Protein AF-A0A3A0AZA6-F1 (afdb_monomer_lite)

Radius of gyration: 46.05 Å; chains: 1; bounding box: 75×21×141 Å

pLDDT: mean 77.65, std 16.54, range [40.5, 95.5]

Foldseek 3Di:
DDDDDDDDDDDPDPPVVVVVCVVVVVVVVVVVVVVVVVVVVVVVVVVVVVVVVVVVVVVVVVVVVVVVVVVVVVVVVVVVPDDPDPVVVVLVVVLVVVLVVLVVCVVVVVDDPVRNVVVNVVSVVD

Sequence (126 aa):
MMRRRTPPRAGRGVVGTVARTAVIAGTATAVSAGVSNSMQAKAQAQQQAQAAKAQQQAEFLEMQQQVAALQAQQAQAAVAAEPAPAAAAGGAADMLAQLAQLGELRAAGILSDAEFEAAKARILAG

Secondary structure (DSSP, 8-state):
-----PPPPPP--THHHHHHHHHHHHHHHHHHHHHHHHHHHHHHHHHHHHHHHHHHHHHHHHHHHHHHHHHHHHHHHHHHS--S-THHHHHHHHHHHHHHHHHHHHHTTSS-HHHHHHHHHHHHH-

Structure (mmCIF, N/CA/C/O backbone):
data_AF-A0A3A0AZA6-F1
#
_entry.id   AF-A0A3A0AZA6-F1
#
loop_
_atom_site.group_PDB
_atom_site.id
_atom_site.type_symbol
_atom_site.label_atom_id
_atom_site.label_alt_id
_atom_site.label_comp_id
_atom_site.label_asym_id
_atom_site.label_entity_id
_atom_site.label_seq_id
_atom_site.pdbx_PDB_ins_code
_atom_site.Cartn_x
_atom_site.Cartn_y
_atom_site.Cartn_z
_atom_site.occupancy
_atom_site.B_iso_or_equiv
_atom_site.auth_seq_id
_atom_site.auth_comp_id
_atom_site.auth_asym_id
_atom_site.auth_atom_id
_atom_site.pdbx_PDB_model_num
ATOM 1 N N . MET A 1 1 ? -33.677 9.578 108.300 1.00 45.69 1 MET A N 1
ATOM 2 C CA . MET A 1 1 ? -33.930 8.540 107.273 1.00 45.69 1 MET A CA 1
ATOM 3 C C . MET A 1 1 ? -34.866 9.108 106.209 1.00 45.69 1 MET A C 1
ATOM 5 O O . MET A 1 1 ? -35.768 9.834 106.589 1.00 45.69 1 MET A O 1
ATOM 9 N N . MET A 1 2 ? -34.658 8.721 104.937 1.00 40.50 2 MET A N 1
ATOM 10 C CA . MET A 1 2 ? -35.552 8.888 103.762 1.00 40.50 2 MET A CA 1
ATOM 11 C C . MET A 1 2 ? -35.642 10.292 103.129 1.00 40.50 2 MET A C 1
ATOM 13 O O . MET A 1 2 ? -35.790 11.271 103.834 1.00 40.50 2 MET A O 1
ATOM 17 N N . ARG A 1 3 ? -35.652 10.503 101.805 1.00 57.97 3 ARG A N 1
ATOM 18 C CA . ARG A 1 3 ? -35.223 9.771 100.592 1.00 57.97 3 ARG A CA 1
ATOM 19 C C . ARG A 1 3 ? -35.385 10.784 99.435 1.00 57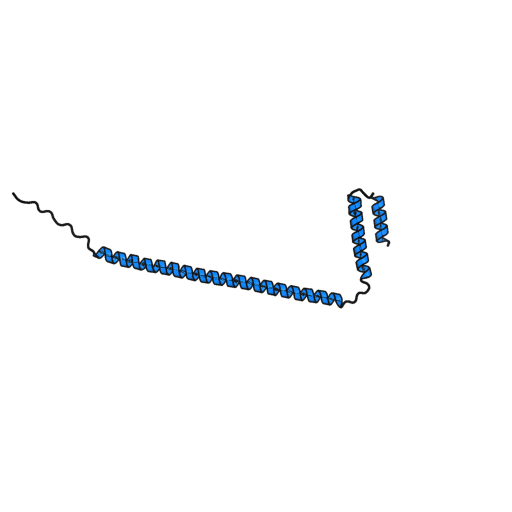.97 3 ARG A C 1
ATOM 21 O O . ARG A 1 3 ? -36.397 11.472 99.366 1.00 57.97 3 ARG A O 1
ATOM 28 N N . ARG A 1 4 ? -34.397 10.869 98.539 1.00 67.62 4 ARG A N 1
ATOM 29 C CA . ARG A 1 4 ? -34.396 11.704 97.318 1.00 67.62 4 ARG A CA 1
ATOM 30 C C . ARG A 1 4 ? -35.530 11.299 96.359 1.00 67.62 4 ARG A C 1
ATOM 32 O O . ARG A 1 4 ? -35.795 10.106 96.221 1.00 67.62 4 ARG A O 1
ATOM 39 N N . ARG A 1 5 ? -36.124 12.257 95.634 1.00 65.75 5 ARG A N 1
ATOM 40 C CA . ARG A 1 5 ? -36.908 11.998 94.409 1.00 65.75 5 ARG A CA 1
ATOM 41 C C . ARG A 1 5 ? -36.337 12.810 93.241 1.00 65.75 5 ARG A C 1
ATOM 43 O O . ARG A 1 5 ? -36.285 14.032 93.297 1.00 65.75 5 ARG A O 1
ATOM 50 N N . THR A 1 6 ? -35.898 12.096 92.211 1.00 73.31 6 THR A N 1
ATOM 51 C CA . THR A 1 6 ? -35.416 12.586 90.908 1.00 73.31 6 THR A CA 1
ATOM 52 C C . THR A 1 6 ? -36.540 12.402 89.872 1.00 73.31 6 THR A C 1
ATOM 54 O O . THR A 1 6 ? -37.227 11.382 89.960 1.00 73.31 6 THR A O 1
ATOM 57 N N . PRO A 1 7 ? -36.757 13.309 88.897 1.00 68.31 7 PRO A N 1
ATOM 58 C CA . PRO A 1 7 ? -37.737 13.093 87.827 1.00 68.31 7 PRO A CA 1
ATOM 59 C C . PRO A 1 7 ? -37.213 12.142 86.723 1.00 68.31 7 PRO A C 1
ATOM 61 O O . PRO A 1 7 ? -35.998 12.052 86.518 1.00 68.31 7 PRO A O 1
ATOM 64 N N . PRO A 1 8 ? -38.100 11.428 85.999 1.00 65.62 8 PRO A N 1
ATOM 65 C CA . PRO A 1 8 ? -37.713 10.458 84.975 1.00 65.62 8 PRO A CA 1
ATOM 66 C C . PRO A 1 8 ? -37.320 11.118 83.643 1.00 65.62 8 PRO A C 1
ATOM 68 O O . PRO A 1 8 ? -37.883 12.129 83.228 1.00 65.62 8 PRO A O 1
ATOM 71 N N . ARG A 1 9 ? -36.365 10.496 82.941 1.00 61.00 9 ARG A N 1
ATOM 72 C CA . ARG A 1 9 ? -36.003 10.808 81.551 1.00 61.00 9 ARG A CA 1
ATOM 73 C C . ARG A 1 9 ? -37.035 10.183 80.609 1.00 61.00 9 ARG A C 1
ATOM 75 O O . ARG A 1 9 ? -37.220 8.968 80.629 1.00 61.00 9 ARG A O 1
ATOM 82 N N . ALA A 1 10 ? -37.675 11.006 79.783 1.00 57.69 10 ALA A N 1
ATOM 83 C CA . ALA A 1 10 ? -38.560 10.561 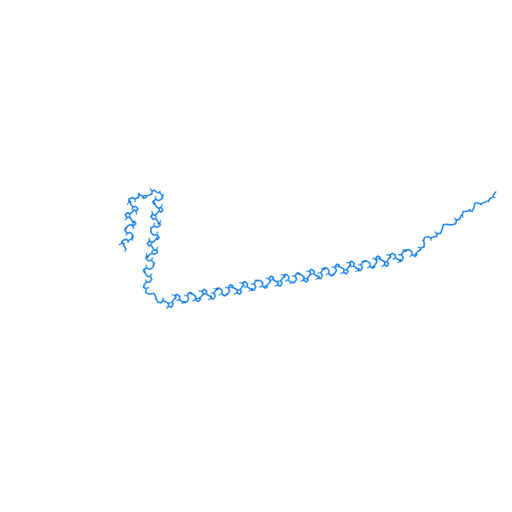78.713 1.00 57.69 10 ALA A CA 1
ATOM 84 C C . ALA A 1 10 ? -37.783 9.698 77.702 1.00 57.69 10 ALA A C 1
ATOM 86 O O . ALA A 1 10 ? -36.731 10.094 77.196 1.00 57.69 10 ALA A O 1
ATOM 87 N N . GLY A 1 11 ? -38.293 8.492 77.454 1.00 56.34 11 GLY A N 1
ATOM 88 C CA . GLY A 1 11 ? -37.700 7.512 76.556 1.00 56.34 11 GLY A CA 1
ATOM 89 C C . GLY A 1 11 ? -37.716 7.989 75.107 1.00 56.34 11 GLY A C 1
ATOM 90 O O . GLY A 1 11 ? -38.750 8.366 74.560 1.00 56.34 11 GLY A O 1
ATOM 91 N N . ARG A 1 12 ? -36.546 7.935 74.476 1.00 59.47 12 ARG A N 1
ATOM 92 C CA . ARG A 1 12 ? -36.351 8.104 73.038 1.00 59.47 12 ARG A CA 1
ATOM 93 C C . ARG A 1 12 ? -36.979 6.896 72.339 1.00 59.47 12 ARG A C 1
ATOM 95 O O . ARG A 1 12 ? -36.411 5.809 72.328 1.00 59.47 12 ARG A O 1
ATOM 102 N N . GLY A 1 13 ? -38.208 7.100 71.875 1.00 58.75 13 GLY A N 1
ATOM 103 C CA . GLY A 1 13 ? -39.099 6.064 71.377 1.00 58.75 13 GLY A CA 1
ATOM 104 C C . GLY A 1 13 ? -38.626 5.393 70.089 1.00 58.75 13 GLY A C 1
ATOM 105 O O . GLY A 1 13 ? -38.034 6.003 69.198 1.00 58.75 13 GLY A O 1
ATOM 106 N N . VAL A 1 14 ? -39.002 4.125 69.991 1.00 61.03 14 VAL A N 1
ATOM 107 C CA . VAL A 1 14 ? -38.842 3.174 68.878 1.00 61.03 14 VAL A CA 1
ATOM 108 C C . VAL A 1 14 ? -39.467 3.652 67.550 1.00 61.03 14 VAL A C 1
ATOM 110 O O . VAL A 1 14 ? -39.321 3.014 66.516 1.00 61.03 14 VAL A O 1
ATOM 113 N N .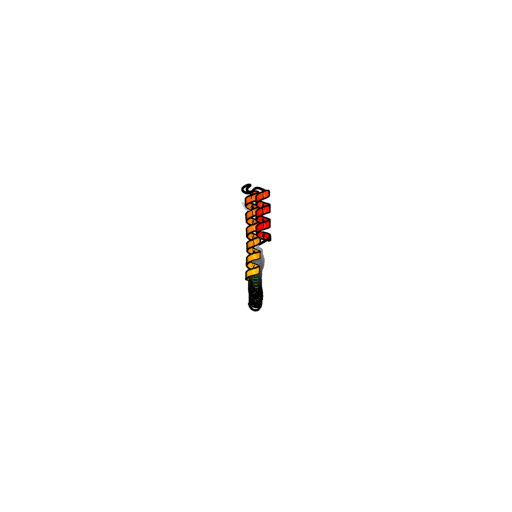 VAL A 1 15 ? -40.140 4.805 67.545 1.00 58.34 15 VAL A N 1
ATOM 114 C CA . VAL A 1 15 ? -40.747 5.426 66.356 1.00 58.34 15 VAL A CA 1
ATOM 115 C C . VAL A 1 15 ? -39.679 5.986 65.402 1.00 58.34 15 VAL A C 1
ATOM 117 O O . VAL A 1 15 ? -39.861 5.972 64.187 1.00 58.34 15 VAL A O 1
ATOM 120 N N . GLY A 1 16 ? -38.517 6.408 65.917 1.00 54.28 16 GLY A N 1
ATOM 121 C CA . GLY A 1 16 ? -37.433 6.941 65.080 1.00 54.28 16 GLY A CA 1
ATOM 122 C C . GLY A 1 16 ? -36.702 5.894 64.227 1.00 54.28 16 GLY A C 1
ATOM 123 O O . GLY A 1 16 ? -36.062 6.247 63.238 1.00 54.28 16 GLY A O 1
ATOM 124 N N . THR A 1 17 ? -36.778 4.609 64.585 1.00 59.91 17 THR A N 1
ATOM 125 C CA . THR A 1 17 ? -36.049 3.535 63.891 1.00 59.91 17 THR A CA 1
ATOM 126 C C . THR A 1 17 ? -36.798 2.998 62.674 1.00 59.91 17 THR A C 1
ATOM 128 O O . THR A 1 17 ? -36.154 2.700 61.674 1.00 59.91 17 THR A O 1
ATOM 131 N N . VAL A 1 18 ? -38.134 2.953 62.706 1.00 58.56 18 VAL A N 1
ATOM 132 C CA . VAL A 1 18 ? -38.951 2.432 61.589 1.00 58.56 18 VAL A CA 1
ATOM 133 C C . VAL A 1 18 ? -39.038 3.425 60.418 1.00 58.56 18 VAL A C 1
ATOM 135 O O . VAL A 1 18 ? -39.036 3.029 59.256 1.00 58.56 18 VAL A O 1
ATOM 138 N N . ALA A 1 19 ? -39.028 4.733 60.702 1.00 57.25 19 ALA A N 1
ATOM 139 C CA . ALA A 1 19 ? -38.977 5.767 59.664 1.00 57.25 19 ALA A CA 1
ATOM 140 C C . ALA A 1 19 ? -37.626 5.792 58.919 1.00 57.25 19 ALA A C 1
ATOM 142 O O . ALA A 1 19 ? -37.583 6.036 57.713 1.00 57.25 19 ALA A O 1
ATOM 143 N N . ARG A 1 20 ? -36.511 5.494 59.606 1.00 57.53 20 ARG A N 1
ATOM 144 C CA . ARG A 1 20 ? -35.179 5.453 58.979 1.00 57.53 20 ARG A CA 1
ATOM 145 C C . ARG A 1 20 ? -35.021 4.261 58.036 1.00 57.53 20 ARG A C 1
ATOM 147 O O . ARG A 1 20 ? -34.438 4.440 56.976 1.00 57.53 20 ARG A O 1
ATOM 154 N N . THR A 1 21 ? -35.561 3.084 58.359 1.00 58.69 21 THR A N 1
ATOM 155 C CA . THR A 1 21 ? -35.496 1.910 57.469 1.00 58.69 21 THR A CA 1
ATOM 156 C C . THR A 1 21 ? -36.317 2.084 56.198 1.00 58.69 21 THR A C 1
ATOM 158 O O . THR A 1 21 ? -35.847 1.673 55.146 1.00 58.69 21 THR A O 1
ATOM 161 N N . ALA A 1 22 ? -37.477 2.745 56.244 1.00 60.50 22 ALA A N 1
ATOM 162 C CA . ALA A 1 22 ? -38.263 3.021 55.037 1.00 60.50 22 ALA A CA 1
ATOM 163 C C . ALA A 1 22 ? -37.553 3.999 54.079 1.00 60.50 22 ALA A C 1
ATOM 165 O O . ALA A 1 22 ? -37.541 3.782 52.870 1.00 60.50 22 ALA A O 1
ATOM 166 N N . VAL A 1 23 ? -36.890 5.034 54.610 1.00 61.94 23 VAL A N 1
ATOM 167 C CA . VAL A 1 23 ? -36.104 5.989 53.803 1.00 61.94 23 VAL A CA 1
ATOM 168 C C . VAL A 1 23 ? -34.805 5.357 53.286 1.00 61.94 23 VAL A C 1
ATOM 170 O O . VAL A 1 23 ? -34.434 5.584 52.139 1.00 61.94 23 VAL A O 1
ATOM 173 N N . ILE A 1 24 ? -34.139 4.522 54.091 1.00 57.62 24 ILE A N 1
ATOM 174 C CA . ILE A 1 24 ? -32.913 3.802 53.699 1.00 57.62 24 ILE A CA 1
ATOM 175 C C . ILE A 1 24 ? -33.216 2.676 52.687 1.00 57.62 24 ILE A C 1
ATOM 177 O O . ILE A 1 24 ? -32.437 2.456 51.765 1.00 57.62 24 ILE A O 1
ATOM 181 N N . ALA A 1 25 ? -34.361 1.993 52.790 1.00 58.44 25 ALA A N 1
ATOM 182 C CA . ALA A 1 25 ? -34.796 0.988 51.812 1.00 58.44 25 ALA A CA 1
ATOM 183 C C . ALA A 1 25 ? -35.340 1.622 50.513 1.00 58.44 25 ALA A C 1
ATOM 185 O O . ALA A 1 25 ? -35.104 1.106 49.417 1.00 58.44 25 ALA A O 1
ATOM 186 N N . GLY A 1 26 ? -36.011 2.776 50.614 1.00 53.97 26 GLY A N 1
ATOM 187 C CA . GLY A 1 26 ? -36.474 3.557 49.464 1.00 53.97 26 GLY A CA 1
ATOM 188 C C . GLY A 1 26 ? -35.326 4.089 48.597 1.00 53.97 26 GLY A C 1
ATOM 189 O O . GLY A 1 26 ? -35.408 4.040 47.370 1.00 53.97 26 GLY A O 1
ATOM 190 N N . THR A 1 27 ? -34.211 4.511 49.204 1.00 58.22 27 THR A N 1
ATOM 191 C CA . THR A 1 27 ? -33.008 4.930 48.463 1.00 58.22 27 THR A CA 1
ATOM 192 C C . THR A 1 27 ? -32.176 3.752 47.955 1.00 58.22 27 THR A C 1
ATOM 194 O O . THR A 1 27 ? -31.598 3.853 46.874 1.00 58.22 27 THR A O 1
ATOM 197 N N . ALA A 1 28 ? -32.169 2.605 48.648 1.00 55.75 28 ALA A N 1
ATOM 198 C CA . ALA A 1 28 ? -31.509 1.387 48.163 1.00 55.75 28 ALA A CA 1
ATOM 199 C C . ALA A 1 28 ? -32.126 0.862 46.851 1.00 55.75 28 ALA A C 1
ATOM 201 O O . ALA A 1 28 ? -31.403 0.428 45.949 1.00 55.75 28 ALA A O 1
ATOM 202 N N . THR A 1 29 ? -33.451 0.964 46.709 1.00 58.78 29 THR A N 1
ATOM 203 C CA . THR A 1 29 ? -34.161 0.578 45.477 1.00 58.78 29 THR A CA 1
ATOM 204 C C . THR A 1 29 ? -33.895 1.578 44.344 1.00 58.78 29 THR A C 1
ATOM 206 O O . THR A 1 29 ? -33.653 1.167 43.212 1.00 58.78 29 THR A O 1
ATOM 209 N N . ALA A 1 30 ? -33.834 2.881 44.645 1.00 59.72 30 ALA A N 1
ATOM 210 C CA . ALA A 1 30 ? -33.526 3.925 43.661 1.00 59.72 30 ALA A CA 1
ATOM 211 C C . ALA A 1 30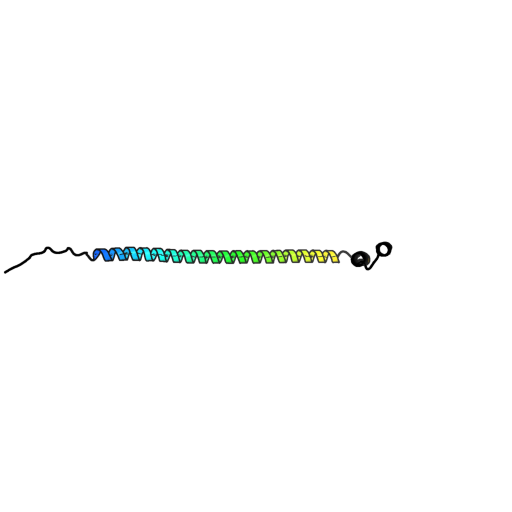 ? -32.084 3.844 43.120 1.00 59.72 30 ALA A C 1
ATOM 213 O O . ALA A 1 30 ? -31.861 4.002 41.920 1.00 59.72 30 ALA A O 1
ATOM 214 N N . VAL A 1 31 ? -31.103 3.534 43.976 1.00 60.81 31 VAL A N 1
ATOM 215 C CA . VAL A 1 31 ? -29.701 3.349 43.559 1.00 60.81 31 VAL A CA 1
ATOM 216 C C . VAL A 1 31 ? -29.527 2.056 42.750 1.00 60.81 31 VAL A C 1
ATOM 218 O O . VAL A 1 31 ? -28.840 2.061 41.729 1.00 60.81 31 VAL A O 1
ATOM 221 N N . SER A 1 32 ? -30.201 0.967 43.135 1.00 63.41 32 SER A N 1
ATOM 222 C CA . SER A 1 32 ? -30.130 -0.317 42.414 1.00 63.41 32 SER A CA 1
ATOM 223 C C .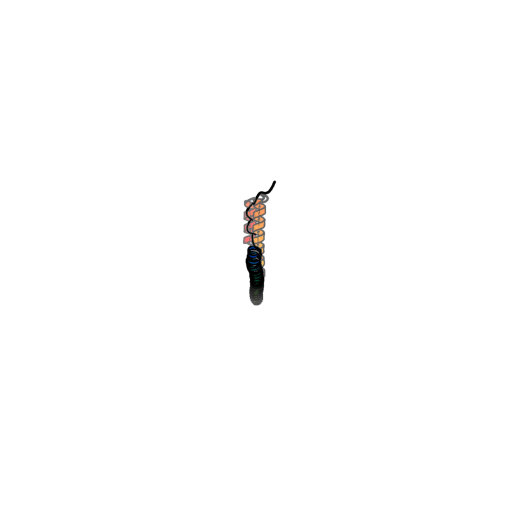 SER A 1 32 ? -30.843 -0.272 41.056 1.00 63.41 32 SER A C 1
ATOM 225 O O . SER A 1 32 ? -30.341 -0.825 40.075 1.00 63.41 32 SER A O 1
ATOM 227 N N . ALA A 1 33 ? -31.971 0.442 40.964 1.00 73.81 33 ALA A N 1
ATOM 228 C CA . ALA A 1 33 ? -32.642 0.726 39.697 1.00 73.81 33 ALA A CA 1
ATOM 229 C C . ALA A 1 33 ? -31.777 1.614 38.788 1.00 73.81 33 ALA A C 1
ATOM 231 O O . ALA A 1 33 ? -31.651 1.323 37.602 1.00 73.81 33 ALA A O 1
ATOM 232 N N . GLY A 1 34 ? -31.106 2.635 39.337 1.00 76.38 34 GLY A N 1
ATOM 233 C CA . GLY A 1 34 ? -30.195 3.496 38.575 1.00 76.38 34 GLY A CA 1
ATOM 234 C C . GLY A 1 34 ? -28.992 2.743 37.999 1.00 76.38 34 GLY A C 1
ATOM 235 O O . GLY A 1 34 ? -28.645 2.921 36.831 1.00 76.38 34 GLY A O 1
ATOM 236 N N . VAL A 1 35 ? -28.389 1.845 38.781 1.00 85.25 35 VAL A N 1
ATOM 237 C CA . VAL A 1 35 ? -27.284 0.990 38.319 1.00 85.25 35 VAL A CA 1
ATOM 238 C C . VAL A 1 35 ? -27.756 -0.033 37.277 1.00 85.25 35 VAL A C 1
ATOM 240 O O . VAL A 1 35 ? -27.063 -0.241 36.283 1.00 85.25 35 VAL A O 1
ATOM 243 N N . SER A 1 36 ? -28.946 -0.616 37.444 1.00 83.50 36 SER A N 1
ATOM 244 C CA . SER A 1 36 ? -29.530 -1.554 36.470 1.00 83.50 36 SER A CA 1
ATOM 245 C C . SER A 1 36 ? -29.855 -0.870 35.136 1.00 83.50 36 SER A C 1
ATOM 247 O O . SER A 1 36 ? -29.491 -1.389 34.081 1.00 83.50 36 SER A O 1
ATOM 249 N N . ASN A 1 37 ? -30.433 0.338 35.173 1.00 85.81 37 ASN A N 1
ATOM 250 C CA . ASN A 1 37 ? -30.669 1.156 33.979 1.00 85.81 37 ASN A CA 1
ATOM 251 C C . ASN A 1 37 ? -29.357 1.580 33.310 1.00 85.81 37 ASN A C 1
ATOM 253 O O . ASN A 1 37 ? -29.256 1.569 32.088 1.00 85.81 37 ASN A O 1
ATOM 257 N N . SER A 1 38 ? -28.339 1.932 34.100 1.00 87.75 38 SER A N 1
ATOM 258 C CA . SER A 1 38 ? -27.017 2.300 33.584 1.00 87.75 38 SER A CA 1
ATOM 259 C C . SER A 1 38 ? -26.322 1.115 32.907 1.00 87.75 38 SER A C 1
ATOM 261 O O . SER A 1 38 ? -25.778 1.254 31.811 1.00 87.75 38 SER A O 1
ATOM 263 N N . MET A 1 39 ? -26.403 -0.082 33.498 1.00 87.75 39 MET A N 1
ATOM 264 C CA . MET A 1 39 ? -25.889 -1.305 32.877 1.00 87.75 39 MET A CA 1
ATOM 265 C C . MET A 1 39 ? -26.645 -1.663 31.595 1.00 87.75 39 MET A C 1
ATOM 267 O O . MET A 1 39 ? -26.005 -2.009 30.604 1.00 87.75 39 MET A O 1
ATOM 271 N N . GLN A 1 40 ? -27.973 -1.523 31.568 1.00 88.12 40 GLN A N 1
ATOM 272 C CA . GLN A 1 40 ? -28.771 -1.748 30.358 1.00 88.12 40 GLN A CA 1
ATOM 273 C C . GLN A 1 40 ? -28.459 -0.729 29.258 1.00 88.12 40 GLN A C 1
ATOM 275 O O . GLN A 1 40 ? -28.252 -1.124 28.112 1.00 88.12 40 GLN A O 1
ATOM 280 N N . ALA A 1 41 ? -28.335 0.557 29.595 1.00 90.00 41 ALA A N 1
ATOM 281 C CA . ALA A 1 41 ? -27.937 1.595 28.647 1.00 90.00 41 ALA A CA 1
ATOM 282 C C . ALA A 1 41 ? -26.532 1.333 28.083 1.00 90.00 41 ALA A C 1
ATOM 284 O O . ALA A 1 41 ? -26.301 1.475 26.884 1.00 90.00 41 ALA A O 1
ATOM 285 N N . LYS A 1 42 ? -25.594 0.878 28.924 1.00 91.69 42 LYS A N 1
ATOM 286 C CA . LYS A 1 42 ? -24.238 0.522 28.491 1.00 91.69 42 LYS A CA 1
ATOM 287 C C . LYS A 1 42 ? -24.226 -0.724 27.604 1.00 91.69 42 LYS A C 1
ATOM 289 O O . LYS A 1 42 ? -23.493 -0.743 26.620 1.00 91.69 42 LYS A O 1
ATOM 294 N N . ALA A 1 43 ? -25.052 -1.724 27.903 1.00 92.00 43 ALA A N 1
ATOM 295 C CA . ALA A 1 43 ? -25.216 -2.908 27.063 1.00 92.00 43 ALA A CA 1
ATOM 296 C C . ALA A 1 43 ? -25.809 -2.549 25.689 1.00 92.00 43 ALA A C 1
ATOM 298 O O . ALA A 1 43 ? -25.288 -2.986 24.666 1.00 92.00 43 ALA A O 1
ATOM 299 N N . GLN A 1 44 ? -26.828 -1.687 25.648 1.00 91.75 44 GLN A N 1
ATOM 300 C CA . GLN A 1 44 ? -27.402 -1.183 24.395 1.00 91.75 44 GLN A CA 1
ATOM 301 C C . GLN A 1 44 ? -26.390 -0.359 23.589 1.00 91.75 44 GLN A C 1
ATOM 303 O O . GLN A 1 44 ? -26.249 -0.566 22.385 1.00 91.75 44 GLN A O 1
ATOM 308 N N . ALA A 1 45 ? -25.627 0.520 24.245 1.00 92.56 45 ALA A N 1
ATOM 309 C CA . ALA A 1 45 ? -24.571 1.291 23.592 1.00 92.56 45 ALA A CA 1
ATOM 310 C C . ALA A 1 45 ? -23.462 0.386 23.025 1.00 92.56 45 ALA A C 1
ATOM 312 O O . ALA A 1 45 ? -22.968 0.623 21.924 1.00 92.56 45 ALA A O 1
ATOM 313 N N . GLN A 1 46 ? -23.091 -0.682 23.739 1.00 92.19 46 GLN A N 1
ATOM 314 C CA . GLN A 1 46 ? -22.126 -1.670 23.248 1.00 92.19 46 GLN A CA 1
ATOM 315 C C . GLN A 1 46 ? -22.658 -2.447 22.039 1.00 92.19 46 GLN A C 1
ATOM 317 O O . GLN A 1 46 ? -21.909 -2.651 21.084 1.00 92.19 46 GLN A O 1
ATOM 322 N N . GLN A 1 47 ? -23.936 -2.835 22.046 1.00 91.19 47 GLN A N 1
ATOM 323 C CA . GLN A 1 47 ? -24.576 -3.494 20.903 1.00 91.19 47 GLN A CA 1
ATOM 324 C C . GLN A 1 47 ? -24.613 -2.581 19.672 1.00 91.19 47 GLN A C 1
ATOM 326 O O . GLN A 1 47 ? -24.241 -3.014 18.582 1.00 91.19 47 GLN A O 1
ATOM 331 N N . GLN A 1 48 ? -24.973 -1.305 19.840 1.00 91.50 48 GLN A N 1
ATOM 332 C CA . GLN A 1 48 ? -24.950 -0.326 18.748 1.00 91.50 48 GLN A CA 1
ATOM 333 C C . GLN A 1 48 ? -23.532 -0.096 18.211 1.00 91.50 48 GLN A C 1
ATOM 335 O O . GLN A 1 48 ? -23.331 -0.068 17.000 1.00 91.50 48 GLN A O 1
ATOM 340 N N . ALA A 1 49 ? -22.531 0.002 19.091 1.00 92.31 49 ALA A N 1
ATOM 341 C CA . ALA A 1 49 ? -21.140 0.169 18.678 1.00 92.31 49 ALA A CA 1
ATOM 342 C C . ALA A 1 49 ? -20.601 -1.049 17.905 1.00 92.31 49 ALA A C 1
ATOM 344 O O . ALA A 1 49 ? -19.825 -0.887 16.962 1.00 92.31 49 ALA A O 1
ATOM 345 N N . GLN A 1 50 ? -21.007 -2.267 18.278 1.00 91.44 50 GLN A N 1
ATOM 346 C CA . GLN A 1 50 ? -20.653 -3.480 17.533 1.00 91.44 50 GLN A CA 1
ATOM 347 C C . GLN A 1 50 ? -21.353 -3.531 16.172 1.00 91.44 50 GLN A C 1
ATOM 349 O O . GLN A 1 50 ? -20.697 -3.822 15.173 1.00 91.44 50 GLN A O 1
ATOM 354 N N . ALA A 1 51 ? -22.642 -3.181 16.110 1.00 92.62 51 ALA A N 1
ATOM 355 C CA . ALA A 1 51 ? -23.387 -3.118 14.854 1.00 92.62 51 ALA A CA 1
ATOM 356 C C . ALA A 1 51 ? -22.785 -2.091 13.879 1.00 92.62 51 ALA A C 1
ATOM 358 O O . ALA A 1 51 ? -22.579 -2.408 12.709 1.00 92.62 51 ALA A O 1
ATOM 359 N N . ALA A 1 52 ? -22.410 -0.904 14.366 1.00 93.81 52 ALA A N 1
ATOM 360 C CA . ALA A 1 52 ? -21.769 0.126 13.549 1.00 93.81 52 ALA A CA 1
ATOM 361 C C . ALA A 1 52 ? -20.411 -0.331 12.983 1.00 93.81 52 ALA A C 1
ATOM 363 O O . ALA A 1 52 ? -20.116 -0.102 11.812 1.00 93.81 52 ALA A O 1
ATOM 364 N N . LYS A 1 53 ? -19.591 -1.033 13.779 1.00 93.06 53 LYS A N 1
ATOM 365 C CA . LYS A 1 53 ? -18.318 -1.597 13.294 1.00 93.06 53 LYS A CA 1
ATOM 366 C C . LYS A 1 53 ? -18.520 -2.698 12.252 1.00 93.06 53 LYS A C 1
ATOM 368 O O . LYS A 1 53 ? -17.762 -2.757 11.288 1.00 93.06 53 LYS A O 1
ATOM 373 N N . ALA A 1 54 ? -19.525 -3.553 12.436 1.00 94.25 54 ALA A N 1
ATOM 374 C CA . ALA A 1 54 ? -19.850 -4.601 11.472 1.00 94.25 54 ALA A CA 1
ATOM 375 C C . ALA A 1 54 ? -20.306 -4.009 10.127 1.00 94.25 54 ALA A C 1
ATOM 377 O O . ALA A 1 54 ? -19.869 -4.475 9.079 1.00 94.25 54 ALA A O 1
ATOM 378 N N . GLN A 1 55 ? -21.111 -2.941 10.159 1.00 92.81 55 GLN A N 1
ATOM 379 C CA . GLN A 1 55 ? -21.527 -2.215 8.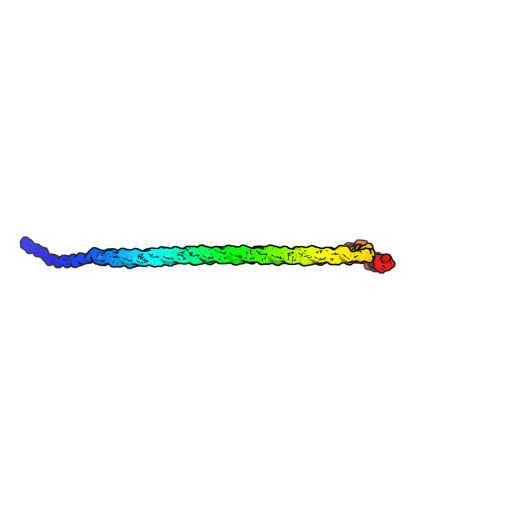955 1.00 92.81 55 GLN A CA 1
ATOM 380 C C . GLN A 1 55 ? -20.332 -1.614 8.208 1.00 92.81 55 GLN A C 1
ATOM 382 O O . GLN A 1 55 ? -20.207 -1.823 7.007 1.00 92.81 55 GLN A O 1
ATOM 387 N N . GLN A 1 56 ? -19.402 -0.964 8.916 1.00 91.81 56 GLN A N 1
ATOM 388 C CA . GLN A 1 56 ? -18.190 -0.415 8.292 1.00 91.81 56 GLN A CA 1
ATOM 389 C C . GLN A 1 56 ? -17.319 -1.493 7.630 1.00 91.81 56 GLN A C 1
ATOM 391 O O . GLN A 1 56 ? -16.761 -1.265 6.559 1.00 91.81 56 GLN A O 1
ATOM 396 N N . GLN A 1 57 ? -17.203 -2.678 8.240 1.00 92.75 57 GLN A N 1
ATOM 397 C CA . GLN A 1 57 ? -16.477 -3.796 7.627 1.00 92.75 57 GLN A CA 1
ATOM 398 C C . GLN A 1 57 ? -17.172 -4.333 6.376 1.00 92.75 57 GLN A C 1
ATOM 400 O O . GLN A 1 57 ? -16.491 -4.627 5.394 1.00 92.75 57 GLN A O 1
ATOM 405 N N . ALA A 1 58 ? -18.501 -4.448 6.399 1.00 93.62 58 ALA A N 1
ATOM 406 C CA . ALA A 1 58 ? -19.271 -4.882 5.238 1.00 93.62 58 ALA A CA 1
ATOM 407 C C . ALA A 1 58 ? -19.124 -3.895 4.071 1.00 93.62 58 ALA A C 1
ATOM 409 O O . ALA A 1 58 ? -18.841 -4.314 2.953 1.00 93.62 58 ALA A O 1
ATOM 410 N N . GLU A 1 59 ? -19.211 -2.593 4.347 1.00 94.44 59 GLU A N 1
ATOM 411 C CA . GLU A 1 59 ? -19.059 -1.539 3.338 1.00 94.44 59 GLU A CA 1
ATOM 412 C C . GLU A 1 59 ? -17.646 -1.526 2.732 1.00 94.44 59 GLU A C 1
ATOM 414 O O . GLU A 1 59 ? -17.481 -1.405 1.519 1.00 94.44 59 GLU A O 1
ATOM 419 N N . PHE A 1 60 ? -16.609 -1.750 3.549 1.00 95.12 60 PHE A N 1
ATOM 420 C CA . PHE A 1 60 ? -15.236 -1.865 3.053 1.00 95.12 60 PHE A CA 1
ATOM 421 C C . PHE A 1 60 ? -15.029 -3.098 2.159 1.00 95.12 60 PHE A C 1
ATOM 423 O O . PHE A 1 60 ? -14.348 -3.014 1.135 1.00 95.12 60 PHE A O 1
ATOM 430 N N . LEU A 1 61 ? -15.615 -4.241 2.528 1.00 95.44 61 LEU A N 1
ATOM 431 C CA . LEU A 1 61 ? -15.577 -5.461 1.717 1.00 95.44 61 LEU A CA 1
ATOM 432 C C . LEU A 1 61 ? -16.323 -5.280 0.390 1.00 95.44 61 LEU A C 1
ATOM 434 O O . LEU A 1 61 ? -15.824 -5.713 -0.647 1.00 95.44 61 LEU A O 1
ATOM 438 N N . GLU A 1 62 ? -17.476 -4.614 0.407 1.00 94.12 62 GLU A N 1
ATOM 439 C CA . GLU A 1 62 ? -18.257 -4.322 -0.796 1.00 94.12 62 GLU A CA 1
ATOM 440 C C . GLU A 1 62 ? -17.503 -3.370 -1.735 1.00 94.12 62 GLU A C 1
ATOM 442 O O . GLU A 1 62 ? -17.360 -3.653 -2.926 1.00 94.12 62 GLU A O 1
ATOM 447 N N . MET A 1 63 ? -16.906 -2.306 -1.189 1.00 95.31 63 MET A N 1
ATOM 448 C CA . MET A 1 63 ? -16.043 -1.400 -1.948 1.00 95.31 63 MET A CA 1
ATOM 449 C C . MET A 1 63 ? -14.845 -2.142 -2.558 1.00 95.31 63 MET A C 1
ATOM 451 O O . MET A 1 63 ? -14.523 -1.938 -3.728 1.00 95.31 63 MET A O 1
ATOM 455 N N . GLN A 1 64 ? -14.192 -3.032 -1.801 1.00 92.81 64 GLN A N 1
ATOM 456 C CA . GLN A 1 64 ? -13.063 -3.815 -2.309 1.00 92.81 64 GLN A CA 1
ATOM 457 C C . GLN A 1 64 ? -13.482 -4.729 -3.470 1.00 92.81 64 GLN A C 1
ATOM 459 O O . GLN A 1 64 ? -12.770 -4.808 -4.473 1.00 92.81 64 GLN A O 1
ATOM 464 N N . GLN A 1 65 ? -14.642 -5.383 -3.370 1.00 91.31 65 GLN A N 1
ATOM 465 C CA . GLN A 1 65 ? -15.177 -6.207 -4.458 1.00 91.31 65 GLN A CA 1
ATOM 466 C C . GLN A 1 65 ? -15.487 -5.369 -5.702 1.00 91.31 65 GLN A C 1
ATOM 468 O O . GLN A 1 65 ? -15.190 -5.792 -6.820 1.00 91.31 65 GLN A O 1
ATOM 473 N N . GLN A 1 66 ? -16.024 -4.163 -5.517 1.00 92.12 66 GLN A N 1
ATOM 474 C CA . GLN A 1 66 ? -16.338 -3.261 -6.619 1.00 92.12 66 GLN A CA 1
ATOM 475 C C . GLN A 1 66 ? -15.069 -2.786 -7.347 1.00 92.12 66 GLN A C 1
ATOM 477 O O . GLN A 1 66 ? -15.028 -2.801 -8.578 1.00 92.12 66 GLN A O 1
ATOM 482 N N . VAL A 1 67 ? -14.000 -2.462 -6.610 1.00 91.81 67 VAL A N 1
ATOM 483 C CA . VAL A 1 67 ? -12.690 -2.116 -7.193 1.00 91.81 67 VAL A CA 1
ATOM 484 C C . VAL A 1 67 ? -12.076 -3.308 -7.934 1.00 91.81 67 VAL A C 1
ATOM 486 O O . VAL A 1 67 ? -11.579 -3.140 -9.048 1.00 91.81 67 VAL A O 1
ATOM 489 N N . ALA A 1 68 ? -12.151 -4.517 -7.369 1.00 91.50 68 ALA A N 1
ATOM 490 C CA . ALA A 1 68 ? -11.629 -5.722 -8.014 1.00 91.50 68 ALA A CA 1
ATOM 491 C C . ALA A 1 68 ? -12.354 -6.038 -9.336 1.00 91.50 68 ALA A C 1
ATOM 493 O O . ALA A 1 68 ? -11.709 -6.374 -10.331 1.00 91.50 68 ALA A O 1
ATOM 494 N N . ALA A 1 69 ? -13.681 -5.873 -9.380 1.00 90.00 69 ALA A N 1
ATOM 495 C CA . ALA A 1 69 ? -14.464 -6.050 -10.603 1.00 90.00 69 ALA A CA 1
ATOM 496 C C . ALA A 1 69 ? -14.071 -5.033 -11.692 1.00 90.00 69 ALA A C 1
ATOM 498 O O . ALA A 1 69 ? -13.912 -5.398 -12.858 1.00 90.00 69 ALA A O 1
ATOM 499 N N . LEU A 1 70 ? -13.850 -3.772 -11.307 1.00 88.56 70 LEU A N 1
ATOM 500 C CA . LEU A 1 70 ? -13.437 -2.703 -12.223 1.00 88.56 70 LEU A CA 1
ATOM 501 C C . LEU A 1 70 ? -12.028 -2.948 -12.787 1.00 88.56 70 LEU A C 1
ATOM 503 O O . LEU A 1 70 ? -11.790 -2.765 -13.981 1.00 88.56 70 LEU A O 1
ATOM 507 N N . GLN A 1 71 ? -11.108 -3.433 -11.949 1.00 85.31 71 GLN A N 1
ATOM 508 C CA . GLN A 1 71 ? -9.750 -3.785 -12.364 1.00 85.31 71 GLN A CA 1
ATOM 509 C C . GLN A 1 71 ? -9.732 -4.978 -13.333 1.00 85.31 71 GLN A C 1
ATOM 511 O O . GLN A 1 71 ? -9.003 -4.952 -14.327 1.00 85.31 71 GLN A O 1
ATOM 516 N N . ALA A 1 72 ? -10.568 -5.995 -13.096 1.00 84.25 72 ALA A N 1
ATOM 517 C CA . ALA A 1 72 ? -10.706 -7.132 -14.006 1.00 84.25 72 ALA A CA 1
ATOM 518 C C . ALA A 1 72 ? -11.238 -6.702 -15.384 1.00 84.25 72 ALA A C 1
ATOM 520 O O . ALA A 1 72 ? -10.738 -7.156 -16.415 1.00 84.25 72 ALA A O 1
ATOM 521 N N . GLN A 1 73 ? -12.198 -5.773 -15.415 1.00 80.38 73 GLN A N 1
ATOM 522 C CA . GLN A 1 73 ? -12.759 -5.256 -16.663 1.00 80.38 73 GLN A CA 1
ATOM 523 C C . GLN A 1 73 ? -11.726 -4.456 -17.476 1.00 80.38 73 GLN A C 1
ATOM 525 O O . GLN A 1 73 ? -11.675 -4.570 -18.702 1.00 80.38 73 GLN A O 1
ATOM 530 N N . GLN A 1 74 ? -10.849 -3.706 -16.802 1.00 76.56 74 GLN A N 1
ATOM 531 C CA . GLN A 1 74 ? -9.773 -2.955 -17.453 1.00 76.56 74 GLN A CA 1
ATOM 532 C C . GLN A 1 74 ? -8.684 -3.879 -18.026 1.00 76.56 74 GLN A C 1
ATOM 534 O O . GLN A 1 74 ? -8.198 -3.644 -19.133 1.00 76.56 74 GLN A O 1
ATOM 539 N N . ALA A 1 75 ? -8.357 -4.971 -17.326 1.00 73.00 75 ALA A N 1
ATOM 540 C CA . ALA A 1 75 ? -7.435 -5.983 -17.836 1.00 73.00 75 ALA A CA 1
ATOM 541 C C . ALA A 1 75 ? -7.987 -6.669 -19.096 1.00 73.00 75 ALA A C 1
ATOM 543 O O . ALA A 1 75 ? -7.250 -6.865 -20.055 1.00 73.00 75 ALA A O 1
ATOM 544 N N . GLN A 1 76 ? -9.286 -6.978 -19.143 1.00 66.25 76 GLN A N 1
ATOM 545 C CA . GLN A 1 76 ? -9.895 -7.638 -20.304 1.00 66.25 76 GLN A CA 1
ATOM 546 C C . GLN A 1 76 ? -9.979 -6.730 -21.541 1.00 66.25 76 GLN A C 1
ATOM 548 O O . GLN A 1 76 ? -9.781 -7.205 -22.659 1.00 66.25 76 GLN A O 1
ATOM 553 N N . ALA A 1 77 ? -10.182 -5.422 -21.352 1.00 62.88 77 ALA A N 1
ATOM 554 C CA . ALA A 1 77 ? -10.128 -4.449 -22.444 1.00 62.88 77 ALA A CA 1
ATOM 555 C C . ALA A 1 77 ? -8.719 -4.319 -23.057 1.00 62.88 77 ALA A C 1
ATOM 557 O O . ALA A 1 77 ? -8.597 -4.104 -24.261 1.00 62.88 77 ALA A O 1
ATOM 558 N N . ALA A 1 78 ? -7.658 -4.510 -22.263 1.00 58.06 78 ALA A N 1
ATOM 559 C CA . ALA A 1 78 ? -6.279 -4.477 -22.752 1.00 58.06 78 ALA A CA 1
ATOM 560 C C . ALA A 1 78 ? -5.898 -5.702 -23.607 1.00 58.06 78 ALA A C 1
ATOM 562 O O . ALA A 1 78 ? -5.008 -5.595 -24.443 1.00 58.06 78 ALA A O 1
ATOM 563 N N . VAL A 1 79 ? -6.569 -6.851 -23.437 1.00 56.06 79 VAL A N 1
ATOM 564 C CA . VAL A 1 79 ? -6.291 -8.073 -24.226 1.00 56.06 79 VAL A CA 1
ATOM 565 C C . VAL A 1 79 ? -7.076 -8.105 -25.545 1.00 56.06 79 VAL A C 1
ATOM 567 O O . VAL A 1 79 ? -6.629 -8.721 -26.507 1.00 56.06 79 VAL A O 1
ATOM 570 N N . ALA A 1 80 ? -8.228 -7.428 -25.620 1.00 52.91 80 ALA A N 1
ATOM 571 C CA . ALA A 1 80 ? -9.028 -7.326 -26.848 1.00 52.91 80 ALA A CA 1
ATOM 572 C C . ALA A 1 80 ? -8.488 -6.286 -27.854 1.00 52.91 80 ALA A C 1
ATOM 574 O O . ALA A 1 80 ? -8.885 -6.294 -29.018 1.00 52.91 80 ALA A O 1
ATOM 575 N N . ALA A 1 81 ? -7.575 -5.409 -27.424 1.00 50.72 81 ALA A N 1
ATOM 576 C CA . ALA A 1 81 ? -6.764 -4.586 -28.313 1.00 50.72 81 ALA A CA 1
ATOM 577 C C . ALA A 1 81 ? -5.564 -5.415 -28.799 1.00 50.72 81 ALA A C 1
ATOM 579 O O . ALA A 1 81 ? -4.521 -5.488 -28.156 1.00 50.72 81 ALA A O 1
ATOM 580 N N . GLU A 1 82 ? -5.759 -6.085 -29.928 1.00 45.41 82 GLU A N 1
ATOM 581 C CA . GLU A 1 82 ? -4.751 -6.827 -30.682 1.00 45.41 82 GLU A CA 1
ATOM 582 C C . GLU A 1 82 ? -3.414 -6.047 -30.764 1.00 45.41 82 GLU A C 1
ATOM 584 O O . GLU A 1 82 ? -3.407 -4.884 -31.188 1.00 45.41 82 GLU A O 1
ATOM 589 N N . PRO A 1 83 ? -2.270 -6.630 -30.355 1.00 52.09 83 PRO A N 1
ATOM 590 C CA . PRO A 1 83 ? -0.993 -5.944 -30.425 1.00 52.09 83 PRO A CA 1
ATOM 591 C C . PRO A 1 83 ? -0.514 -5.906 -31.879 1.00 52.09 83 PRO A C 1
ATOM 593 O O . PRO A 1 83 ? 0.133 -6.830 -32.369 1.00 52.09 83 PRO A O 1
ATOM 596 N N . ALA A 1 84 ? -0.724 -4.770 -32.543 1.00 54.81 84 ALA A N 1
ATOM 597 C CA . ALA A 1 84 ? 0.333 -4.245 -33.401 1.00 54.81 84 ALA A CA 1
ATOM 598 C C . ALA A 1 84 ? 1.615 -4.142 -32.537 1.00 54.81 84 ALA A C 1
ATOM 600 O O . ALA A 1 84 ? 1.535 -3.808 -31.354 1.00 54.81 84 ALA A O 1
ATOM 601 N N . PRO A 1 85 ? 2.783 -4.528 -33.066 1.00 51.56 85 PRO A N 1
ATOM 602 C CA . PRO A 1 85 ? 3.827 -5.250 -32.341 1.00 51.56 85 PRO A CA 1
ATOM 603 C C . PRO A 1 85 ? 4.220 -4.595 -31.007 1.00 51.56 85 PRO A C 1
ATOM 605 O O . PRO A 1 85 ? 4.953 -3.608 -30.968 1.00 51.56 85 PRO A O 1
ATOM 608 N N . ALA A 1 86 ? 3.835 -5.236 -29.898 1.00 53.09 86 ALA A N 1
ATOM 609 C CA . ALA A 1 86 ? 4.323 -4.937 -28.546 1.00 53.09 86 ALA A CA 1
ATOM 610 C C . ALA A 1 86 ? 5.856 -5.095 -28.403 1.00 53.09 86 ALA A C 1
ATOM 612 O O . ALA A 1 86 ? 6.439 -4.673 -27.405 1.00 53.09 86 ALA A O 1
ATOM 613 N N . ALA A 1 87 ? 6.530 -5.631 -29.425 1.00 52.00 87 ALA A N 1
ATOM 614 C CA . ALA A 1 87 ? 7.985 -5.639 -29.535 1.00 52.00 87 ALA A CA 1
ATOM 615 C C . ALA A 1 87 ? 8.598 -4.221 -29.558 1.00 52.00 87 ALA A C 1
ATOM 617 O O . ALA A 1 87 ? 9.721 -4.044 -29.095 1.00 52.00 87 ALA A O 1
ATOM 618 N N . ALA A 1 88 ? 7.867 -3.199 -30.024 1.00 52.78 88 ALA A N 1
ATOM 619 C CA . ALA A 1 88 ? 8.366 -1.820 -30.041 1.00 52.78 88 ALA A CA 1
ATOM 620 C C . ALA A 1 88 ? 8.312 -1.134 -28.659 1.00 52.78 88 ALA A C 1
ATOM 622 O O . ALA A 1 88 ? 9.166 -0.308 -28.344 1.00 52.78 88 ALA A O 1
ATOM 623 N N . ALA A 1 89 ? 7.343 -1.496 -27.808 1.00 52.94 89 ALA A N 1
ATOM 624 C CA . ALA A 1 89 ? 7.206 -0.920 -26.466 1.00 52.94 89 ALA A CA 1
ATOM 625 C C . ALA A 1 89 ? 8.200 -1.529 -25.459 1.00 52.94 89 ALA A C 1
ATOM 627 O O . ALA A 1 89 ? 8.706 -0.814 -24.595 1.00 52.94 89 ALA A O 1
ATOM 628 N N . GLY A 1 90 ? 8.523 -2.821 -25.606 1.00 59.38 90 GLY A N 1
ATOM 629 C CA . GLY A 1 90 ? 9.587 -3.475 -24.835 1.00 59.38 90 GLY A CA 1
ATOM 630 C C . GLY A 1 90 ? 10.960 -2.871 -25.130 1.00 59.38 90 GLY A C 1
ATOM 631 O O . GLY A 1 90 ? 11.655 -2.465 -24.206 1.00 59.38 90 GLY A O 1
ATOM 632 N N . GLY A 1 91 ? 11.290 -2.680 -26.414 1.00 68.31 91 GLY A N 1
ATOM 633 C CA . GLY A 1 91 ? 12.552 -2.053 -26.823 1.00 68.31 91 GLY A CA 1
ATOM 634 C C . GLY A 1 91 ? 12.734 -0.639 -26.263 1.00 68.31 91 GLY A C 1
ATOM 635 O O . GLY A 1 91 ? 13.793 -0.324 -25.734 1.00 68.31 91 GLY A O 1
ATOM 636 N N . ALA A 1 92 ? 11.688 0.195 -26.282 1.00 74.50 92 ALA A N 1
ATOM 637 C CA . ALA A 1 92 ? 11.753 1.542 -25.711 1.00 74.50 92 ALA A CA 1
ATOM 638 C C . ALA A 1 92 ? 11.958 1.540 -24.181 1.00 74.50 92 ALA A C 1
ATOM 640 O O . ALA A 1 92 ? 12.696 2.373 -23.650 1.00 74.50 92 ALA A O 1
ATOM 641 N N . ALA A 1 93 ? 11.334 0.597 -23.465 1.00 78.75 93 ALA A N 1
ATOM 642 C CA . ALA A 1 93 ? 11.530 0.431 -22.026 1.00 78.75 93 ALA A CA 1
ATOM 643 C C . ALA A 1 93 ? 12.945 -0.081 -21.689 1.00 78.75 93 ALA A C 1
ATOM 645 O O . ALA A 1 93 ? 13.570 0.422 -20.754 1.00 78.75 93 ALA A O 1
ATOM 646 N N . ASP A 1 94 ? 13.481 -1.009 -22.486 1.00 85.25 94 ASP A N 1
ATOM 647 C CA . ASP A 1 94 ? 14.855 -1.507 -22.361 1.00 85.25 94 ASP A CA 1
ATOM 648 C C . ASP A 1 94 ? 15.897 -0.413 -22.648 1.00 85.25 94 ASP A C 1
ATOM 650 O O . ASP A 1 94 ? 16.871 -0.274 -21.906 1.00 85.25 94 ASP A O 1
ATOM 654 N N . MET A 1 95 ? 15.677 0.431 -23.662 1.00 88.06 95 MET A N 1
ATOM 655 C CA . MET A 1 95 ? 16.545 1.581 -23.958 1.00 88.06 95 MET A CA 1
ATOM 656 C C . MET A 1 95 ? 16.584 2.577 -22.792 1.00 88.06 95 MET A C 1
ATOM 658 O O . MET A 1 95 ? 17.653 3.068 -22.427 1.00 88.06 95 MET A O 1
ATOM 662 N N . LEU A 1 96 ? 15.437 2.853 -22.159 1.00 88.69 96 LEU A N 1
ATOM 663 C CA . LEU A 1 96 ? 15.372 3.721 -20.978 1.00 88.69 96 LEU A CA 1
ATOM 664 C C . LEU A 1 96 ? 16.101 3.116 -19.771 1.00 88.69 96 LEU A C 1
ATOM 666 O O . LEU A 1 96 ? 16.808 3.836 -19.064 1.00 88.69 96 LEU A O 1
ATOM 670 N N . ALA A 1 97 ? 15.985 1.803 -19.557 1.00 90.94 97 ALA A N 1
ATOM 671 C CA . ALA A 1 97 ? 16.713 1.106 -18.499 1.00 90.94 97 ALA A CA 1
ATOM 672 C C . ALA A 1 97 ? 18.240 1.159 -18.714 1.00 90.94 97 ALA A C 1
ATOM 674 O O . ALA A 1 97 ? 18.990 1.416 -17.770 1.00 90.94 97 ALA A O 1
ATOM 675 N N . GLN A 1 98 ? 18.707 1.001 -19.958 1.00 90.38 98 GLN A N 1
ATOM 676 C CA . GLN A 1 98 ? 20.129 1.109 -20.312 1.00 90.38 98 GLN A CA 1
ATOM 677 C C . GLN A 1 98 ? 20.680 2.529 -20.094 1.00 90.38 98 GLN A C 1
ATOM 679 O O . GLN A 1 98 ? 21.788 2.695 -19.581 1.00 90.38 98 GLN A O 1
ATOM 684 N N . LEU A 1 99 ? 19.902 3.570 -20.418 1.00 93.50 99 LEU A N 1
ATOM 685 C CA . LEU A 1 99 ? 20.289 4.964 -20.164 1.00 93.50 99 LEU A CA 1
ATOM 686 C C . LEU A 1 99 ? 20.430 5.276 -18.664 1.00 93.50 99 LEU A C 1
ATOM 688 O O . LEU A 1 99 ? 21.314 6.047 -18.284 1.00 93.50 99 LEU A O 1
ATOM 692 N N . ALA A 1 100 ? 19.599 4.670 -17.811 1.00 93.12 100 ALA A N 1
ATOM 693 C CA . ALA A 1 100 ? 19.689 4.830 -16.360 1.00 93.12 100 ALA A CA 1
ATOM 694 C C . ALA A 1 100 ? 20.967 4.193 -15.782 1.00 93.12 100 ALA A C 1
ATOM 696 O O . ALA A 1 100 ? 21.681 4.845 -15.018 1.00 93.12 100 ALA A O 1
ATOM 697 N N . GLN A 1 101 ? 21.311 2.973 -16.215 1.00 92.75 101 GLN A N 1
ATOM 698 C CA . GLN A 1 101 ? 22.543 2.284 -15.798 1.00 92.75 101 GLN A CA 1
ATOM 699 C C . GLN A 1 101 ? 23.807 3.073 -16.170 1.00 92.75 101 GLN A C 1
ATOM 701 O O . GLN A 1 101 ? 24.737 3.180 -15.371 1.00 92.75 101 GLN A O 1
ATOM 706 N N . LEU A 1 102 ? 23.838 3.690 -17.357 1.00 94.75 102 LEU A N 1
ATOM 707 C CA . LEU A 1 102 ? 24.948 4.563 -17.751 1.00 94.75 102 LEU A CA 1
ATOM 708 C C . LEU A 1 102 ? 25.080 5.792 -16.837 1.00 94.75 102 LEU A C 1
ATOM 710 O O . LEU A 1 102 ? 26.196 6.230 -16.554 1.00 94.75 102 LEU A O 1
ATOM 714 N N . GLY A 1 103 ? 23.959 6.341 -16.359 1.00 94.56 103 GLY A N 1
ATOM 715 C CA . GLY A 1 103 ? 23.947 7.466 -15.422 1.00 94.56 103 GLY A CA 1
ATOM 716 C C . GLY A 1 103 ? 24.545 7.106 -14.061 1.00 94.56 103 GLY A C 1
ATOM 717 O O . GLY A 1 103 ? 25.341 7.875 -13.522 1.00 94.56 103 GLY A O 1
ATOM 718 N N . GLU A 1 104 ? 24.226 5.920 -13.540 1.00 94.19 104 GLU A N 1
ATOM 719 C CA . GLU A 1 104 ? 24.804 5.405 -12.291 1.00 94.19 104 GLU A CA 1
ATOM 720 C C . GLU A 1 104 ? 26.310 5.168 -12.413 1.00 94.19 104 GLU A C 1
ATOM 722 O O . GLU A 1 104 ? 27.070 5.577 -11.535 1.00 94.19 104 GLU A O 1
ATOM 727 N N . LEU A 1 105 ? 26.768 4.580 -13.521 1.00 94.25 105 LEU A N 1
ATOM 728 C CA . LEU A 1 105 ? 28.194 4.332 -13.742 1.00 94.25 105 LEU A CA 1
ATOM 729 C C . LEU A 1 105 ? 29.003 5.630 -13.912 1.00 94.25 105 LEU A C 1
ATOM 731 O O . LEU A 1 105 ? 30.137 5.717 -13.436 1.00 94.25 105 LEU A O 1
ATOM 735 N N . ARG A 1 106 ? 28.418 6.659 -14.538 1.00 94.12 106 ARG A N 1
ATOM 736 C CA . ARG A 1 106 ? 29.003 8.009 -14.597 1.00 94.12 106 ARG A CA 1
ATOM 737 C C . ARG A 1 106 ? 29.054 8.654 -13.211 1.00 94.12 106 ARG A C 1
ATOM 739 O O . ARG A 1 106 ? 30.081 9.209 -12.836 1.00 94.12 106 ARG A O 1
ATOM 746 N N . ALA A 1 107 ? 27.974 8.565 -12.432 1.00 93.56 107 ALA A N 1
ATOM 747 C CA . ALA A 1 107 ? 27.922 9.107 -11.071 1.00 93.56 107 ALA A CA 1
ATOM 748 C C . ALA A 1 107 ? 28.912 8.408 -10.121 1.00 93.56 107 ALA A C 1
ATOM 750 O O . ALA A 1 107 ? 29.479 9.048 -9.239 1.00 93.56 107 ALA A O 1
ATOM 751 N N . ALA A 1 108 ? 29.167 7.115 -10.341 1.00 93.50 108 ALA A N 1
ATOM 752 C CA . ALA A 1 108 ? 30.198 6.345 -9.652 1.00 93.50 108 ALA A CA 1
ATOM 753 C C . ALA A 1 108 ? 31.634 6.689 -10.107 1.00 93.50 108 ALA A C 1
ATOM 755 O O . ALA A 1 108 ? 32.590 6.168 -9.537 1.00 93.50 108 ALA A O 1
ATOM 756 N N . GLY A 1 109 ? 31.801 7.541 -11.128 1.00 93.25 109 GLY A N 1
ATOM 757 C CA . GLY A 1 109 ? 33.102 7.922 -11.685 1.00 93.25 109 GLY A CA 1
ATOM 758 C C . GLY A 1 109 ? 33.789 6.813 -12.485 1.00 93.25 109 GLY A C 1
ATOM 759 O O . GLY A 1 109 ? 34.987 6.900 -12.738 1.00 93.25 109 GLY A O 1
ATOM 760 N N . ILE A 1 110 ? 33.050 5.763 -12.862 1.00 94.44 110 ILE A N 1
ATOM 761 C CA . ILE A 1 110 ? 33.562 4.620 -13.632 1.00 94.44 110 ILE A CA 1
ATOM 762 C C . ILE A 1 110 ? 33.638 4.969 -15.124 1.00 94.44 110 ILE A C 1
ATOM 764 O O . ILE A 1 110 ? 34.545 4.503 -15.808 1.00 94.44 110 ILE A O 1
ATOM 768 N N . LEU A 1 111 ? 32.710 5.799 -15.617 1.00 93.12 111 LEU A N 1
ATOM 769 C CA . LEU A 1 111 ? 32.757 6.367 -16.967 1.00 93.12 111 LEU A CA 1
ATOM 770 C C . LEU A 1 111 ? 33.088 7.856 -16.929 1.00 93.12 111 LEU A C 1
ATOM 772 O O . LEU A 1 111 ? 32.558 8.603 -16.103 1.00 93.12 111 LEU A O 1
ATOM 776 N N . SER A 1 112 ? 33.900 8.292 -17.890 1.00 93.19 112 SER A N 1
ATOM 777 C CA . SER A 1 112 ? 34.102 9.712 -18.168 1.00 93.19 112 SER A CA 1
ATOM 778 C C . SER A 1 112 ? 32.894 10.325 -18.892 1.00 93.19 112 SER A C 1
ATOM 780 O O . SER A 1 112 ? 32.114 9.631 -19.550 1.00 93.19 112 SER A O 1
ATOM 782 N N . ASP A 1 113 ? 32.747 11.652 -18.814 1.00 90.38 113 ASP A N 1
ATOM 783 C CA . ASP A 1 113 ? 31.652 12.372 -19.484 1.00 90.38 113 ASP A CA 1
ATOM 784 C C . ASP A 1 113 ? 31.634 12.135 -21.005 1.00 90.38 113 ASP A C 1
ATOM 786 O O . ASP A 1 113 ? 30.567 11.996 -21.604 1.00 90.38 113 ASP A O 1
ATOM 790 N N . ALA A 1 114 ? 32.815 12.032 -21.625 1.00 91.31 114 ALA A N 1
ATOM 791 C CA . ALA A 1 114 ? 32.955 11.780 -23.058 1.00 91.31 114 ALA A CA 1
ATOM 792 C C . ALA A 1 114 ? 32.453 10.381 -23.462 1.00 91.31 114 ALA A C 1
ATOM 794 O O . ALA A 1 114 ? 31.826 10.221 -24.510 1.00 91.31 114 ALA A O 1
ATOM 795 N N . GLU A 1 115 ? 32.692 9.369 -22.625 1.00 92.06 115 GLU A N 1
ATOM 796 C CA . GLU A 1 115 ? 32.249 7.991 -22.873 1.00 92.06 115 GLU A CA 1
ATOM 797 C C . GLU A 1 115 ? 30.742 7.827 -22.645 1.00 92.06 115 GLU A C 1
ATOM 799 O O . GLU A 1 115 ? 30.073 7.115 -23.397 1.00 92.06 115 GLU A O 1
ATOM 804 N N . PHE A 1 116 ? 30.188 8.530 -21.654 1.00 95.50 116 PHE A N 1
ATOM 805 C CA . PHE A 1 116 ? 28.750 8.558 -21.394 1.00 95.50 116 PHE A CA 1
ATOM 806 C C . PHE A 1 116 ? 27.956 9.144 -22.573 1.00 95.50 116 PHE A C 1
ATOM 808 O O . PHE A 1 116 ? 26.974 8.544 -23.015 1.00 95.50 116 PHE A O 1
ATOM 815 N N . GLU A 1 117 ? 28.393 10.285 -23.118 1.00 93.50 117 GLU A N 1
ATOM 816 C CA . GLU A 1 117 ? 27.743 10.934 -24.268 1.00 93.50 117 GLU A CA 1
ATOM 817 C C . GLU A 1 117 ? 27.766 10.035 -25.516 1.00 93.50 117 GLU A C 1
ATOM 819 O O . GLU A 1 117 ? 26.742 9.864 -26.184 1.00 93.50 117 GLU A O 1
ATOM 824 N N . ALA A 1 118 ? 28.902 9.384 -25.794 1.00 93.69 118 ALA A N 1
ATOM 825 C CA . ALA A 1 118 ? 29.030 8.456 -26.916 1.00 93.69 118 ALA A CA 1
ATOM 826 C C . ALA A 1 118 ? 28.104 7.230 -26.777 1.00 93.69 118 ALA A C 1
ATOM 828 O O . ALA A 1 118 ? 27.465 6.820 -27.750 1.00 93.69 118 ALA A O 1
ATOM 829 N N . ALA A 1 119 ? 27.992 6.657 -25.574 1.00 90.44 119 ALA A N 1
ATOM 830 C CA . ALA A 1 119 ? 27.124 5.509 -25.306 1.00 90.44 119 ALA A CA 1
ATOM 831 C C . ALA A 1 119 ? 25.631 5.874 -25.378 1.00 90.44 119 ALA A C 1
ATOM 833 O O . ALA A 1 119 ? 24.843 5.146 -25.981 1.00 90.44 119 ALA A O 1
ATOM 834 N N . LYS A 1 120 ? 25.246 7.039 -24.846 1.00 92.56 120 LYS A N 1
ATOM 835 C CA . LYS A 1 120 ? 23.880 7.569 -24.941 1.00 92.56 120 LYS A CA 1
ATOM 836 C C . LYS A 1 120 ? 23.459 7.820 -26.391 1.00 92.56 120 LYS A C 1
ATOM 838 O O . LYS A 1 120 ? 22.357 7.435 -26.777 1.00 92.56 120 LYS A O 1
ATOM 843 N N . ALA A 1 121 ? 24.332 8.423 -27.201 1.00 92.81 121 ALA A N 1
ATOM 844 C CA . ALA A 1 121 ? 24.069 8.638 -28.624 1.00 92.81 121 ALA A CA 1
ATOM 845 C C . ALA A 1 121 ? 23.905 7.311 -29.380 1.00 92.81 121 ALA A C 1
ATOM 847 O O . ALA A 1 121 ? 23.030 7.192 -30.232 1.00 92.81 121 ALA A O 1
ATOM 848 N N . ARG A 1 122 ? 24.702 6.293 -29.031 1.00 89.94 122 ARG A N 1
ATOM 849 C CA . ARG A 1 122 ? 24.609 4.955 -29.626 1.00 89.94 122 ARG A CA 1
ATOM 850 C C . ARG A 1 122 ? 23.291 4.252 -29.301 1.00 89.94 122 ARG A C 1
ATOM 852 O O . ARG A 1 122 ? 22.752 3.594 -30.180 1.00 89.94 122 ARG A O 1
ATOM 859 N N . ILE A 1 123 ? 22.785 4.404 -28.076 1.00 89.12 123 ILE A N 1
ATOM 860 C CA . ILE A 1 123 ? 21.490 3.840 -27.669 1.00 89.12 123 ILE A CA 1
ATOM 861 C C . ILE A 1 123 ? 20.345 4.554 -28.387 1.00 89.12 123 ILE A C 1
ATOM 863 O O . ILE A 1 123 ? 19.434 3.892 -28.839 1.00 89.12 123 ILE A O 1
ATOM 867 N N . LEU A 1 124 ? 20.384 5.881 -28.540 1.00 87.81 124 LEU A N 1
ATOM 868 C CA . LEU A 1 124 ? 19.300 6.633 -29.192 1.00 87.81 124 LEU A CA 1
ATOM 869 C C . LEU A 1 124 ? 19.289 6.531 -30.727 1.00 87.81 124 LEU A C 1
ATOM 871 O O . LEU A 1 124 ? 18.277 6.849 -31.346 1.00 87.81 124 LEU A O 1
ATOM 875 N N . ALA A 1 125 ? 20.417 6.160 -31.336 1.00 84.19 125 ALA A N 1
ATOM 876 C CA . ALA A 1 125 ? 20.556 6.009 -32.784 1.00 84.19 125 ALA A CA 1
ATOM 877 C C . ALA A 1 125 ? 20.311 4.575 -33.291 1.00 84.19 125 ALA A C 1
ATOM 879 O O . ALA A 1 125 ? 20.269 4.379 -34.507 1.00 84.19 125 ALA A O 1
ATOM 880 N N . GLY A 1 126 ? 20.217 3.593 -32.387 1.00 67.44 126 GLY A N 1
ATOM 881 C CA . GLY A 1 126 ? 19.878 2.198 -32.690 1.00 67.44 126 GLY A CA 1
ATOM 882 C C . GLY A 1 126 ? 18.389 1.941 -32.537 1.00 67.44 126 GLY A C 1
ATOM 883 O O . GLY A 1 126 ? 17.868 1.145 -33.346 1.00 67.44 126 GLY A O 1
#